Protein AF-A0A7Y3S2F4-F1 (afdb_monomer_lite)

Foldseek 3Di:
DDDPDPPDPQDPVLVVLLVVCVVVVHDPVVSVVVVVVVVVLCVQVVHDCVPDDPVSVVVVVVVCVVVVNDDD

Sequence (72 aa):
MASFQHDAPTTPLRQRMQEDMVMRGLGSHTRQDYIRHVRRFATFLGRAPDTATVEDIRRFQLHQHDNGVGPA

Organism: NCBI:txid1535242

Structure (mmCIF, N/CA/C/O backbone):
data_AF-A0A7Y3S2F4-F1
#
_entry.id   AF-A0A7Y3S2F4-F1
#
loop_
_atom_site.group_PDB
_atom_site.id
_atom_site.type_symbol
_atom_site.label_atom_id
_atom_site.label_alt_id
_atom_site.label_comp_id
_atom_site.label_asym_id
_atom_site.label_entity_id
_atom_site.label_seq_id
_atom_site.pdbx_PDB_ins_code
_atom_site.Cartn_x
_atom_site.Cartn_y
_atom_site.Cartn_z
_atom_site.occupancy
_atom_site.B_iso_or_equiv
_atom_site.auth_seq_id
_atom_site.auth_comp_id
_atom_site.auth_asym_id
_atom_site.auth_atom_id
_atom_site.pdbx_PDB_model_num
ATOM 1 N N . MET A 1 1 ? -1.806 1.051 -31.448 1.00 35.69 1 MET A N 1
ATOM 2 C CA .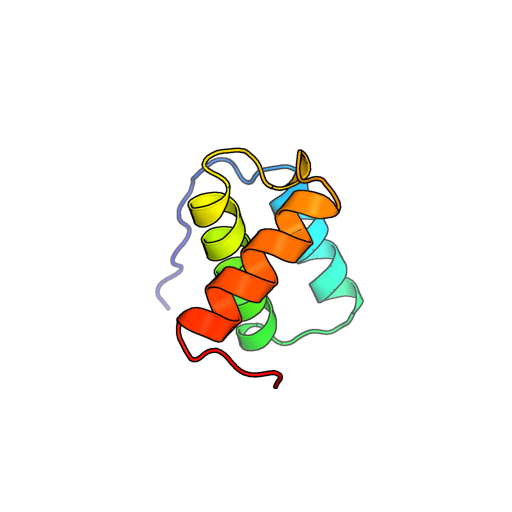 MET A 1 1 ? -1.529 0.534 -30.090 1.00 35.69 1 MET A CA 1
ATOM 3 C C . MET A 1 1 ? -2.428 1.289 -29.127 1.00 35.69 1 MET A C 1
ATOM 5 O O . MET A 1 1 ? -2.330 2.506 -29.079 1.00 35.69 1 MET A O 1
ATOM 9 N N . ALA A 1 2 ? -3.377 0.613 -28.479 1.00 37.12 2 ALA A N 1
ATOM 10 C CA . ALA A 1 2 ? -4.373 1.270 -27.635 1.00 37.12 2 ALA A CA 1
ATOM 11 C C . ALA A 1 2 ? -3.754 1.648 -26.281 1.00 37.12 2 ALA A C 1
ATOM 13 O O . ALA A 1 2 ? -3.518 0.793 -25.428 1.00 37.12 2 ALA A O 1
ATOM 14 N N . SER A 1 3 ? -3.459 2.934 -26.109 1.00 40.88 3 SER A N 1
ATOM 15 C CA . SER A 1 3 ? -3.069 3.519 -24.830 1.00 40.88 3 SER A CA 1
ATOM 16 C C . SER A 1 3 ? -4.294 3.578 -23.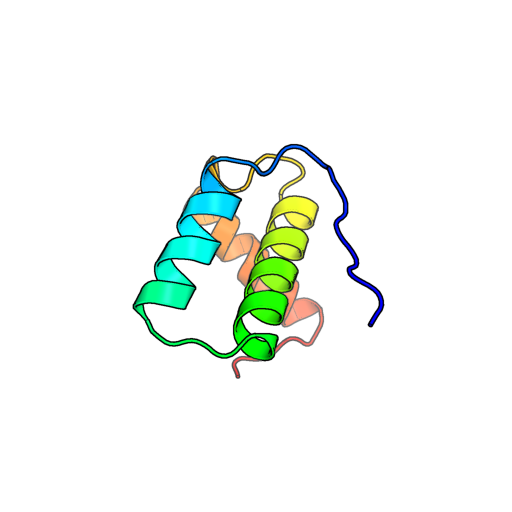920 1.00 40.88 3 SER A C 1
ATOM 18 O O . SER A 1 3 ? -5.155 4.435 -24.083 1.00 40.88 3 SER A O 1
ATOM 20 N N . PHE A 1 4 ? -4.385 2.672 -22.949 1.00 49.41 4 PHE A N 1
ATOM 21 C CA . PHE A 1 4 ? -5.366 2.777 -21.870 1.00 49.41 4 PHE A CA 1
ATOM 22 C C . PHE A 1 4 ? -4.866 3.777 -20.819 1.00 49.41 4 PHE A C 1
ATOM 24 O O . PHE A 1 4 ? -4.365 3.390 -19.762 1.00 49.41 4 PHE A O 1
ATOM 31 N N . GLN A 1 5 ? -4.982 5.073 -21.101 1.00 50.94 5 GLN A N 1
ATOM 32 C CA . GLN A 1 5 ? -4.896 6.097 -20.060 1.00 50.94 5 GLN A CA 1
ATOM 33 C C . GLN A 1 5 ? -6.286 6.246 -19.432 1.00 50.94 5 GLN A C 1
ATOM 35 O O . GLN A 1 5 ? -7.179 6.857 -20.002 1.00 50.94 5 GLN A O 1
ATOM 40 N N . HIS A 1 6 ? -6.485 5.631 -18.264 1.00 47.78 6 HIS A N 1
ATOM 41 C CA . HIS A 1 6 ? -7.565 6.032 -17.363 1.00 47.78 6 HIS A CA 1
ATOM 42 C C . HIS A 1 6 ? -7.091 7.275 -16.608 1.00 47.78 6 HIS A C 1
ATOM 44 O O . HIS A 1 6 ? -6.270 7.170 -15.695 1.00 47.78 6 HIS A O 1
ATOM 50 N N . ASP A 1 7 ? -7.605 8.427 -17.028 1.00 48.50 7 ASP A N 1
ATOM 51 C CA . ASP A 1 7 ? -7.372 9.763 -16.472 1.00 48.50 7 ASP A CA 1
ATOM 52 C C . ASP A 1 7 ? -8.164 9.958 -15.164 1.00 48.50 7 ASP A C 1
ATOM 54 O O . ASP A 1 7 ? -9.034 10.812 -15.024 1.00 48.50 7 ASP A O 1
ATOM 58 N N . ALA A 1 8 ? -7.934 9.069 -14.196 1.00 56.22 8 ALA A N 1
ATOM 59 C CA . ALA A 1 8 ? -8.236 9.389 -12.809 1.00 56.22 8 ALA A CA 1
ATOM 60 C C . ALA A 1 8 ? -7.014 10.127 -12.245 1.00 56.22 8 ALA A C 1
ATOM 62 O O . ALA A 1 8 ? -5.890 9.666 -12.496 1.00 56.22 8 ALA A O 1
ATOM 63 N N . PRO A 1 9 ? -7.194 11.210 -11.463 1.00 64.56 9 PRO A N 1
ATOM 64 C CA . PRO A 1 9 ? -6.089 11.887 -10.800 1.00 64.56 9 PRO A CA 1
ATOM 65 C C . PRO A 1 9 ? -5.203 10.855 -10.101 1.00 64.56 9 PRO A C 1
ATOM 67 O O . PRO A 1 9 ? -5.659 10.093 -9.243 1.00 64.56 9 PRO A O 1
ATOM 70 N N . THR A 1 10 ? -3.943 10.756 -10.525 1.00 75.50 10 THR A N 1
ATOM 71 C CA . THR A 1 10 ? -3.015 9.799 -9.922 1.00 75.50 10 THR A CA 1
ATOM 72 C C . THR A 1 10 ? -2.694 10.294 -8.518 1.00 75.50 10 THR A C 1
ATOM 74 O O . THR A 1 10 ? -2.217 11.410 -8.345 1.00 75.50 10 THR A O 1
ATOM 77 N N . THR A 1 11 ? -2.987 9.479 -7.502 1.00 87.81 11 THR A N 1
ATOM 78 C CA . THR A 1 11 ? -2.682 9.844 -6.114 1.00 87.81 11 THR A CA 1
ATOM 79 C C . THR A 1 11 ? -1.167 9.996 -5.923 1.00 87.81 11 THR A C 1
ATOM 81 O O . THR A 1 11 ? -0.404 9.261 -6.564 1.00 87.81 11 THR A O 1
ATOM 84 N N . PRO A 1 12 ? -0.698 10.863 -5.005 1.00 92.00 12 PRO A N 1
ATOM 85 C CA . PRO A 1 12 ? 0.736 11.026 -4.745 1.00 92.00 12 PRO A CA 1
ATOM 86 C C . PRO A 1 12 ? 1.446 9.711 -4.389 1.00 92.00 12 PRO A C 1
ATOM 88 O O . PRO A 1 12 ? 2.589 9.477 -4.775 1.00 92.00 12 PRO A O 1
ATOM 91 N N . LEU A 1 13 ? 0.767 8.801 -3.680 1.00 92.38 13 LEU A N 1
ATOM 92 C CA . LEU A 1 13 ? 1.301 7.468 -3.398 1.00 92.38 13 LEU A CA 1
ATOM 93 C C . LEU A 1 13 ? 1.474 6.629 -4.672 1.00 92.38 13 LEU A C 1
ATOM 95 O O . LEU A 1 13 ? 2.509 5.987 -4.836 1.00 92.38 13 LEU A O 1
ATOM 99 N N . ARG A 1 14 ? 0.493 6.642 -5.583 1.00 93.44 14 ARG A N 1
ATOM 100 C CA . ARG A 1 14 ? 0.577 5.886 -6.838 1.00 93.44 14 ARG A CA 1
ATOM 101 C C . ARG A 1 14 ? 1.704 6.404 -7.729 1.00 93.44 14 ARG A C 1
ATOM 103 O O . ARG A 1 14 ? 2.405 5.588 -8.317 1.00 93.44 14 ARG A O 1
ATOM 110 N N . GLN A 1 15 ? 1.887 7.722 -7.798 1.00 93.19 15 GLN A N 1
ATOM 111 C CA . GLN A 1 15 ? 2.974 8.330 -8.564 1.00 93.19 15 GLN A CA 1
ATOM 112 C C . GLN A 1 15 ? 4.344 7.883 -8.035 1.00 93.19 15 GLN A C 1
ATOM 114 O O . GLN A 1 15 ? 5.108 7.283 -8.789 1.00 93.19 15 GLN A O 1
ATOM 119 N N . ARG A 1 16 ? 4.603 8.062 -6.730 1.00 94.56 16 ARG A N 1
ATOM 120 C CA . ARG A 1 16 ? 5.865 7.633 -6.095 1.00 94.56 16 ARG A CA 1
ATOM 121 C C . ARG A 1 16 ? 6.149 6.152 -6.330 1.00 94.56 16 ARG A C 1
ATOM 123 O O . ARG A 1 16 ? 7.242 5.780 -6.731 1.00 94.56 16 ARG A O 1
ATOM 130 N N . MET A 1 17 ? 5.131 5.307 -6.176 1.00 94.44 17 MET A N 1
ATOM 131 C CA . MET A 1 17 ? 5.252 3.871 -6.422 1.00 94.44 17 MET A CA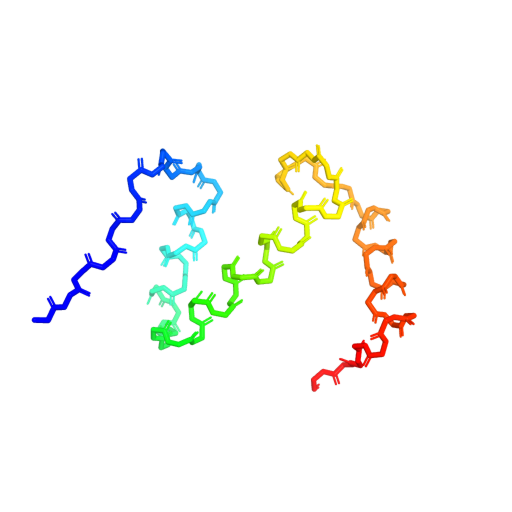 1
ATOM 132 C C . MET A 1 17 ? 5.656 3.556 -7.870 1.00 94.44 17 MET A C 1
ATOM 134 O O . MET A 1 17 ? 6.471 2.667 -8.095 1.00 94.44 17 MET A O 1
ATOM 138 N N . GLN A 1 18 ? 5.116 4.266 -8.863 1.00 94.06 18 GLN A N 1
ATOM 139 C CA . GLN A 1 18 ? 5.496 4.070 -10.265 1.00 94.06 18 GLN A CA 1
ATOM 140 C C . GLN A 1 18 ? 6.927 4.541 -10.547 1.00 94.06 18 GLN A C 1
ATOM 142 O O . GLN A 1 18 ? 7.659 3.839 -11.249 1.00 94.06 18 GLN A O 1
ATOM 147 N N . GLU A 1 19 ? 7.321 5.689 -9.998 1.00 95.25 19 GLU A N 1
ATOM 148 C CA . GLU A 1 19 ? 8.672 6.251 -10.115 1.00 95.25 19 GLU A CA 1
ATOM 149 C C . GLU A 1 19 ? 9.716 5.317 -9.487 1.00 95.25 19 GLU A C 1
ATOM 151 O O . GLU A 1 19 ? 10.677 4.933 -10.155 1.00 95.25 19 GLU A O 1
ATOM 156 N N . ASP A 1 20 ? 9.475 4.845 -8.261 1.00 97.12 20 ASP A N 1
ATOM 157 C CA . ASP A 1 20 ? 10.354 3.909 -7.551 1.00 97.12 20 ASP A CA 1
ATOM 158 C C . ASP A 1 20 ? 10.575 2.616 -8.335 1.00 97.12 20 ASP A C 1
ATOM 160 O O . ASP A 1 20 ? 11.687 2.090 -8.408 1.00 97.12 20 ASP A O 1
ATOM 164 N N . MET A 1 21 ? 9.523 2.087 -8.955 1.00 97.06 21 MET A N 1
ATOM 165 C CA . MET A 1 21 ? 9.639 0.869 -9.747 1.00 97.06 21 MET A CA 1
ATOM 166 C C . MET A 1 21 ? 10.410 1.071 -11.046 1.00 97.06 21 MET A C 1
ATOM 168 O O . MET A 1 21 ? 11.102 0.152 -11.480 1.00 97.06 21 MET A O 1
ATOM 172 N N . VAL A 1 22 ? 10.285 2.244 -11.672 1.00 95.94 22 VAL A N 1
ATOM 173 C CA . VAL A 1 22 ? 11.097 2.607 -12.841 1.00 95.94 22 VAL A CA 1
ATOM 174 C C . VAL A 1 22 ? 12.561 2.715 -12.438 1.00 95.94 22 VAL A C 1
ATOM 176 O O . VAL A 1 22 ? 13.404 2.110 -13.095 1.00 95.94 22 VAL A O 1
ATOM 179 N N . MET A 1 23 ? 12.857 3.398 -11.329 1.00 97.06 23 MET A N 1
ATOM 180 C CA . MET A 1 23 ? 14.221 3.525 -10.803 1.00 97.06 23 MET A CA 1
ATOM 181 C C . MET A 1 23 ? 14.845 2.164 -10.465 1.00 97.06 23 MET A C 1
ATOM 183 O O . MET A 1 23 ? 16.039 1.966 -10.666 1.00 97.06 23 MET A O 1
ATOM 187 N N . ARG A 1 24 ? 14.038 1.194 -10.016 1.00 97.31 24 ARG A N 1
ATOM 188 C CA . ARG A 1 24 ? 14.465 -0.193 -9.752 1.00 97.31 24 ARG A CA 1
ATOM 189 C C . ARG A 1 24 ? 14.521 -1.090 -10.996 1.00 97.31 24 ARG A C 1
ATOM 191 O O . ARG A 1 24 ? 14.823 -2.272 -10.865 1.00 97.31 24 ARG A O 1
ATOM 198 N N . GLY A 1 25 ? 14.197 -0.574 -12.182 1.00 96.88 25 GLY A N 1
ATOM 199 C CA . GLY A 1 25 ? 14.227 -1.343 -13.429 1.00 96.88 25 GLY A CA 1
ATOM 200 C C . GLY A 1 25 ? 13.128 -2.406 -13.556 1.00 96.88 25 GLY A C 1
ATOM 201 O O . GLY A 1 25 ? 13.295 -3.366 -14.307 1.00 96.88 25 GLY A O 1
ATOM 202 N N . LEU A 1 26 ? 12.001 -2.275 -12.844 1.00 95.75 26 LEU A N 1
ATOM 203 C CA . LEU A 1 26 ? 10.923 -3.264 -12.925 1.00 95.75 26 LEU A CA 1
ATOM 204 C C . LEU A 1 26 ? 10.190 -3.198 -14.273 1.00 95.75 26 LEU A C 1
ATOM 206 O O . LEU A 1 26 ? 9.750 -2.137 -14.734 1.00 95.75 26 LEU A O 1
ATOM 210 N N . GLY A 1 27 ? 9.977 -4.372 -14.871 1.00 94.94 27 GLY A N 1
ATOM 211 C CA . GLY A 1 27 ? 9.222 -4.528 -16.112 1.00 94.94 27 GLY A CA 1
ATOM 212 C C . GLY A 1 27 ? 7.791 -3.985 -16.016 1.00 94.94 27 GLY A C 1
ATOM 213 O O . GLY A 1 27 ? 7.208 -3.865 -14.938 1.00 94.94 27 GLY A O 1
ATOM 214 N N . SER A 1 28 ? 7.193 -3.639 -17.160 1.00 93.69 28 SER A N 1
ATOM 215 C CA . SER A 1 28 ? 5.822 -3.100 -17.223 1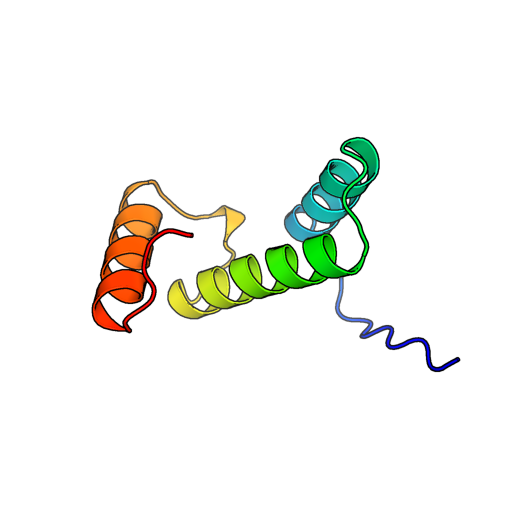.00 93.69 28 SER A CA 1
ATOM 216 C C . SER A 1 28 ? 4.785 -4.025 -16.579 1.00 93.69 28 SER A C 1
ATOM 218 O O . SER A 1 28 ? 3.921 -3.539 -15.853 1.00 93.69 28 SER A O 1
ATOM 220 N N . HIS A 1 29 ? 4.900 -5.337 -16.794 1.00 94.88 29 HIS A N 1
ATOM 221 C CA . HIS A 1 29 ? 3.997 -6.328 -16.213 1.00 94.88 29 HIS A CA 1
ATOM 222 C C . HIS A 1 29 ? 4.076 -6.339 -14.680 1.00 94.88 29 HIS A C 1
ATOM 224 O O . HIS A 1 29 ? 3.068 -6.141 -14.009 1.00 94.88 29 HIS A O 1
ATOM 230 N N . THR A 1 30 ? 5.287 -6.432 -14.124 1.00 94.38 30 THR A N 1
ATOM 231 C CA . THR A 1 30 ? 5.524 -6.371 -12.675 1.00 94.38 30 THR A CA 1
ATOM 232 C C . THR A 1 30 ? 4.986 -5.077 -12.065 1.00 94.38 30 THR A C 1
ATOM 234 O O . THR A 1 30 ? 4.318 -5.105 -11.034 1.00 94.38 30 THR A O 1
ATOM 237 N N . ARG A 1 31 ? 5.203 -3.931 -12.725 1.00 95.44 31 ARG A N 1
ATOM 238 C CA . ARG A 1 31 ? 4.660 -2.640 -12.275 1.00 95.44 31 ARG A CA 1
ATOM 239 C C . ARG A 1 31 ? 3.135 -2.646 -12.209 1.00 95.44 31 ARG A C 1
ATOM 241 O O . ARG A 1 31 ? 2.559 -2.199 -11.219 1.00 95.44 31 ARG A O 1
ATOM 248 N N . GLN A 1 32 ? 2.474 -3.152 -13.248 1.00 94.56 32 GLN A N 1
ATOM 249 C CA . GLN A 1 32 ? 1.012 -3.253 -13.286 1.00 94.56 32 GLN A CA 1
ATOM 250 C C . GLN A 1 32 ? 0.481 -4.175 -12.187 1.00 94.56 32 GLN A C 1
ATOM 252 O O . GLN A 1 3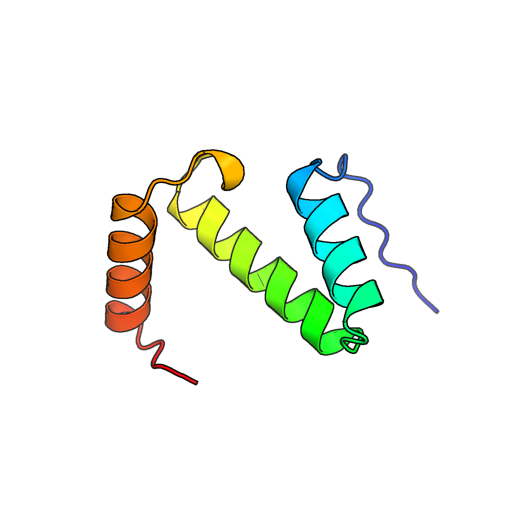2 ? -0.493 -3.826 -11.515 1.00 94.56 32 GLN A O 1
ATOM 257 N N . ASP A 1 33 ? 1.151 -5.300 -11.961 1.00 95.19 33 ASP A N 1
ATOM 258 C CA . ASP A 1 33 ? 0.780 -6.262 -10.932 1.00 95.19 33 ASP A CA 1
ATOM 259 C C . ASP A 1 33 ? 0.889 -5.664 -9.531 1.00 95.19 33 ASP A C 1
ATOM 261 O O . ASP A 1 33 ? -0.060 -5.746 -8.750 1.00 95.19 33 ASP A O 1
ATOM 265 N N . TYR A 1 34 ? 1.971 -4.951 -9.223 1.00 94.69 34 TYR A N 1
ATOM 266 C CA . TYR A 1 34 ? 2.098 -4.291 -7.927 1.00 94.69 34 TYR A CA 1
ATOM 267 C C . TYR A 1 34 ? 1.021 -3.213 -7.718 1.00 94.69 34 TYR A C 1
ATOM 269 O O . TYR A 1 34 ? 0.419 -3.145 -6.644 1.00 94.69 34 TYR A O 1
ATOM 277 N N . ILE A 1 35 ? 0.714 -2.399 -8.738 1.00 94.06 35 ILE A N 1
ATOM 278 C CA . ILE A 1 35 ? -0.390 -1.424 -8.660 1.00 94.06 35 ILE A CA 1
ATOM 279 C C . ILE A 1 35 ? -1.727 -2.136 -8.408 1.00 94.06 35 ILE A C 1
ATOM 281 O O . ILE A 1 35 ? -2.541 -1.660 -7.613 1.00 94.06 35 ILE A O 1
ATOM 285 N N . ARG A 1 36 ? -1.963 -3.286 -9.052 1.00 94.00 36 ARG A N 1
ATOM 286 C CA . ARG A 1 36 ? -3.153 -4.117 -8.823 1.00 94.00 36 ARG A CA 1
ATOM 287 C C . ARG A 1 36 ? -3.217 -4.616 -7.377 1.00 94.00 36 ARG A C 1
ATOM 289 O O . ARG A 1 36 ? -4.290 -4.556 -6.779 1.00 94.00 36 ARG A O 1
ATOM 296 N N . HIS A 1 37 ? -2.099 -5.050 -6.797 1.00 94.62 37 HIS A N 1
ATOM 297 C CA . HIS A 1 37 ? -2.043 -5.471 -5.394 1.00 94.62 37 HIS A CA 1
ATOM 298 C C . HIS A 1 37 ? -2.372 -4.326 -4.429 1.00 94.62 37 HIS A C 1
ATOM 300 O O . HIS A 1 37 ? -3.218 -4.498 -3.552 1.00 94.62 37 HIS A O 1
ATOM 306 N N . VAL A 1 38 ? -1.807 -3.132 -4.631 1.00 94.62 38 V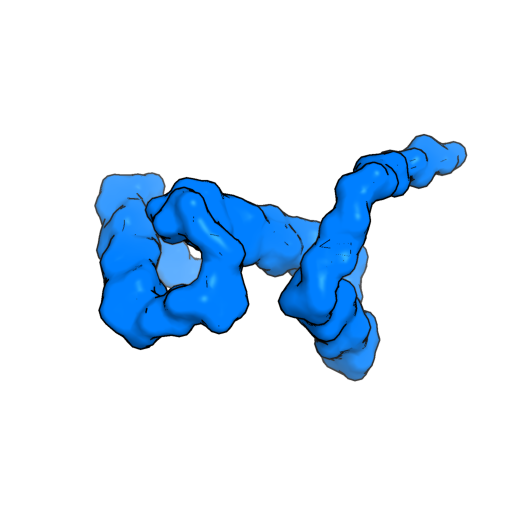AL A N 1
ATOM 307 C CA . VAL A 1 38 ? -2.117 -1.968 -3.780 1.00 94.62 38 VAL A CA 1
ATOM 308 C C . VAL A 1 38 ? -3.569 -1.512 -3.936 1.00 94.62 38 VAL A C 1
ATOM 310 O O . VAL A 1 38 ? -4.195 -1.129 -2.950 1.00 94.62 38 VAL A O 1
ATOM 313 N N . ARG A 1 39 ? -4.163 -1.623 -5.133 1.00 94.50 39 ARG A N 1
ATOM 314 C CA . ARG A 1 39 ? -5.605 -1.376 -5.322 1.00 94.50 39 ARG A CA 1
ATOM 315 C C . ARG A 1 39 ? -6.477 -2.354 -4.534 1.00 94.50 39 ARG A C 1
ATOM 317 O O . ARG A 1 39 ? -7.462 -1.926 -3.936 1.00 94.50 39 ARG A O 1
ATOM 324 N N . ARG A 1 40 ? -6.123 -3.644 -4.501 1.00 95.06 40 ARG A N 1
ATOM 325 C CA . ARG A 1 40 ? -6.832 -4.640 -3.676 1.00 95.06 40 ARG A CA 1
ATOM 326 C C . ARG A 1 40 ? -6.723 -4.305 -2.192 1.00 95.06 40 ARG A C 1
ATOM 328 O O . ARG A 1 40 ? -7.732 -4.327 -1.500 1.00 95.06 40 ARG A O 1
ATOM 335 N N . PHE A 1 41 ? -5.537 -3.909 -1.735 1.00 96.31 41 PHE A N 1
ATOM 336 C CA . PHE A 1 41 ? -5.339 -3.479 -0.353 1.00 96.31 41 PHE A CA 1
ATOM 337 C C . PHE A 1 41 ? -6.174 -2.238 -0.000 1.00 96.31 41 PHE A C 1
ATOM 339 O O . PHE A 1 41 ? -6.882 -2.243 0.999 1.00 96.31 41 PHE A O 1
ATOM 346 N N . ALA A 1 42 ? -6.182 -1.209 -0.853 1.00 95.88 42 ALA A N 1
ATOM 347 C CA . ALA A 1 42 ? -7.024 -0.026 -0.659 1.00 95.88 42 ALA A CA 1
ATOM 348 C C . ALA A 1 42 ? -8.525 -0.372 -0.617 1.00 95.88 42 ALA A C 1
ATOM 350 O O . ALA A 1 42 ? -9.272 0.195 0.175 1.00 95.88 42 ALA A O 1
ATOM 351 N N . THR A 1 43 ? -8.953 -1.333 -1.443 1.00 96.12 43 THR A N 1
ATOM 352 C CA . THR A 1 43 ? -10.337 -1.835 -1.446 1.00 96.12 43 THR A CA 1
ATOM 353 C C . THR A 1 43 ? -10.676 -2.524 -0.126 1.00 96.12 43 THR A C 1
ATOM 355 O O . THR A 1 43 ? -11.715 -2.232 0.454 1.00 96.12 43 THR A O 1
ATOM 358 N N . PHE A 1 44 ? -9.786 -3.384 0.379 1.00 96.69 44 PHE A N 1
ATOM 359 C CA . PHE A 1 44 ? -9.936 -4.033 1.685 1.00 96.69 44 PHE A CA 1
ATOM 360 C C . PHE A 1 44 ? -10.002 -3.018 2.837 1.00 96.69 44 PHE A C 1
ATOM 362 O O . PHE A 1 44 ? -10.814 -3.162 3.744 1.00 96.69 44 PHE A O 1
ATOM 369 N N . LEU A 1 45 ? -9.173 -1.972 2.785 1.00 96.88 45 LEU A N 1
ATOM 370 C CA . LEU A 1 45 ? -9.136 -0.916 3.798 1.00 96.88 45 LEU A CA 1
ATOM 371 C C . LEU A 1 45 ? -10.376 -0.013 3.800 1.00 96.88 45 LEU A C 1
ATOM 373 O O . LEU A 1 45 ? -10.672 0.599 4.824 1.00 96.88 45 LEU A O 1
ATOM 377 N N . GLY A 1 46 ? -11.034 0.165 2.649 1.00 96.50 46 GLY A N 1
ATOM 378 C CA . GLY A 1 46 ? -12.107 1.151 2.470 1.00 96.50 46 GLY A CA 1
ATOM 379 C C . GLY A 1 46 ? -11.649 2.615 2.574 1.00 96.50 46 GLY A C 1
ATOM 380 O O . GLY A 1 46 ? -12.478 3.518 2.645 1.00 96.50 46 GLY A O 1
ATOM 381 N N . ARG A 1 47 ? -10.334 2.868 2.597 1.00 94.75 47 ARG A N 1
ATOM 382 C CA . ARG A 1 47 ? -9.716 4.198 2.725 1.00 94.75 47 ARG A CA 1
ATOM 383 C C . ARG A 1 47 ? -8.380 4.262 1.988 1.00 94.75 47 ARG A C 1
ATOM 385 O O . ARG A 1 47 ? -7.875 3.253 1.496 1.00 94.75 47 ARG A O 1
ATOM 392 N N . ALA A 1 48 ? -7.810 5.462 1.902 1.00 93.19 48 ALA A N 1
ATOM 393 C CA . ALA A 1 48 ? -6.545 5.681 1.213 1.00 93.19 48 ALA A CA 1
ATOM 394 C C . ALA A 1 48 ? -5.407 4.849 1.862 1.00 93.19 48 ALA A C 1
ATOM 396 O O . ALA A 1 48 ? -5.252 4.880 3.089 1.00 93.19 48 ALA A O 1
ATOM 397 N N . PRO A 1 49 ? -4.634 4.066 1.081 1.00 94.38 49 PRO A N 1
ATOM 398 C CA . PRO A 1 49 ? -3.684 3.088 1.626 1.00 94.38 49 PRO A CA 1
ATOM 399 C C . PRO A 1 49 ? -2.433 3.715 2.258 1.00 94.38 49 PRO A C 1
ATOM 401 O O . PRO A 1 49 ? -1.716 3.039 2.986 1.00 94.38 49 PRO A O 1
ATOM 404 N N . ASP A 1 50 ? -2.185 5.003 2.033 1.00 93.44 50 ASP A N 1
ATOM 405 C CA . ASP A 1 50 ? -1.188 5.804 2.753 1.00 93.44 50 ASP A CA 1
ATOM 406 C C . ASP A 1 50 ? -1.566 6.068 4.220 1.00 93.44 50 ASP A C 1
ATOM 408 O O . ASP A 1 50 ? -0.714 6.476 5.004 1.00 93.44 50 ASP A O 1
ATOM 412 N N . THR A 1 51 ? -2.813 5.793 4.613 1.00 95.12 51 THR A N 1
ATOM 413 C CA . THR A 1 51 ? -3.284 5.892 6.005 1.00 95.12 51 THR A CA 1
ATOM 414 C C . THR A 1 51 ? -3.239 4.559 6.765 1.00 95.12 51 THR A C 1
ATOM 416 O O . THR A 1 51 ? -3.702 4.482 7.909 1.00 95.12 51 THR A O 1
ATOM 419 N N . ALA A 1 52 ? -2.730 3.497 6.132 1.00 96.75 52 ALA A N 1
ATOM 420 C CA . ALA A 1 52 ? -2.675 2.160 6.707 1.00 96.75 52 ALA A CA 1
ATOM 421 C C . ALA A 1 52 ? -1.751 2.094 7.931 1.00 96.75 52 ALA A C 1
ATOM 423 O O . ALA A 1 52 ? -0.659 2.659 7.949 1.00 96.75 52 ALA A O 1
ATOM 424 N N . THR A 1 53 ? -2.182 1.348 8.942 1.00 97.62 53 THR A N 1
ATOM 425 C CA . THR A 1 53 ? -1.381 1.015 10.123 1.00 97.62 53 THR A CA 1
ATOM 426 C C . THR A 1 53 ? -0.771 -0.381 9.991 1.00 97.62 53 THR A C 1
ATOM 428 O O . THR A 1 53 ? -1.169 -1.176 9.138 1.00 97.62 53 THR A O 1
ATOM 431 N N . VAL A 1 54 ? 0.171 -0.720 10.874 1.00 97.38 54 VAL A N 1
ATOM 432 C CA . VAL A 1 54 ? 0.747 -2.077 10.943 1.00 97.38 54 VAL A CA 1
ATOM 433 C C . VAL A 1 54 ? -0.334 -3.135 11.187 1.00 97.38 54 VAL A C 1
ATOM 435 O O . VAL A 1 54 ? -0.301 -4.212 10.595 1.00 97.38 54 VAL A O 1
ATOM 438 N N . GLU A 1 55 ? -1.325 -2.814 12.017 1.00 98.31 55 GLU A N 1
ATOM 439 C CA . GLU A 1 55 ? -2.434 -3.719 12.312 1.00 98.31 55 GLU A CA 1
ATOM 440 C C . GLU A 1 55 ? -3.325 -3.953 11.081 1.00 98.31 55 GLU A C 1
ATOM 442 O O . GLU A 1 55 ? -3.772 -5.074 10.841 1.00 98.31 55 GLU A O 1
ATOM 447 N N . ASP A 1 56 ? -3.516 -2.942 10.231 1.00 98.12 56 ASP A N 1
ATOM 448 C CA . ASP A 1 56 ? -4.251 -3.125 8.977 1.00 98.12 56 ASP A CA 1
ATOM 449 C C . ASP A 1 56 ? -3.522 -4.066 8.005 1.00 98.12 56 ASP A C 1
ATOM 451 O O . ASP A 1 56 ? -4.158 -4.873 7.322 1.00 98.12 56 ASP A O 1
ATOM 455 N N . ILE A 1 57 ? -2.186 -3.999 7.965 1.00 96.12 57 ILE A N 1
ATOM 456 C CA . ILE A 1 57 ? -1.360 -4.909 7.160 1.00 96.12 57 ILE A CA 1
ATOM 457 C C . ILE A 1 57 ? -1.535 -6.346 7.656 1.00 96.12 57 ILE A C 1
ATOM 459 O O . ILE A 1 57 ? -1.762 -7.247 6.848 1.00 96.12 57 ILE A O 1
ATOM 463 N N . ARG A 1 58 ? -1.492 -6.560 8.977 1.00 96.69 58 ARG A N 1
ATOM 464 C CA . ARG A 1 58 ? -1.712 -7.881 9.582 1.00 96.69 58 ARG A CA 1
ATOM 465 C C . ARG A 1 58 ? -3.080 -8.451 9.204 1.00 96.69 58 ARG A C 1
ATOM 467 O O . ARG A 1 58 ? -3.168 -9.598 8.772 1.00 96.69 58 ARG A O 1
ATOM 474 N N . ARG A 1 59 ? -4.146 -7.656 9.329 1.00 97.56 59 ARG A N 1
ATOM 475 C CA . ARG A 1 59 ? -5.508 -8.084 8.959 1.00 97.56 59 ARG A CA 1
ATOM 476 C C . ARG A 1 59 ? -5.622 -8.417 7.480 1.00 97.56 59 ARG A C 1
ATOM 478 O O . ARG A 1 59 ? -6.265 -9.400 7.130 1.00 97.56 59 ARG A O 1
ATOM 485 N N . PHE A 1 60 ? -4.975 -7.636 6.619 1.00 96.56 60 PHE A N 1
ATOM 486 C CA . PHE A 1 60 ? -4.960 -7.923 5.191 1.00 96.56 60 PHE A CA 1
ATOM 487 C C . PHE A 1 60 ? -4.216 -9.224 4.870 1.00 96.56 60 PHE A C 1
ATOM 489 O O . PHE A 1 60 ? -4.684 -10.000 4.045 1.00 96.56 60 PHE A O 1
ATOM 496 N N . GLN A 1 61 ? -3.098 -9.507 5.541 1.00 94.75 61 GLN A N 1
ATOM 497 C CA . GLN A 1 61 ? -2.376 -10.774 5.380 1.00 94.75 61 GLN A CA 1
ATOM 498 C C . GLN A 1 61 ? -3.215 -11.982 5.820 1.00 94.75 61 GLN A C 1
ATOM 500 O O . GLN A 1 61 ? -3.234 -12.988 5.115 1.00 94.75 61 GLN A O 1
ATOM 505 N N . LEU A 1 62 ? -3.950 -11.871 6.932 1.00 96.25 62 LEU A N 1
ATOM 506 C CA . LEU A 1 62 ? -4.896 -12.906 7.368 1.00 96.25 62 LEU A CA 1
ATOM 507 C C . LEU A 1 62 ? -6.025 -13.097 6.349 1.00 96.25 62 LEU A C 1
ATOM 509 O O . LEU A 1 62 ? -6.278 -14.215 5.917 1.00 96.25 62 LEU A O 1
ATOM 513 N N . HIS A 1 63 ? -6.631 -12.003 5.878 1.00 95.00 63 HIS A N 1
ATOM 514 C CA . HIS A 1 63 ? -7.648 -12.054 4.828 1.00 95.00 63 HIS A CA 1
ATOM 515 C C . HIS A 1 63 ? -7.130 -12.744 3.557 1.00 95.00 63 HIS A C 1
ATOM 517 O O . HIS A 1 63 ? -7.826 -13.564 2.968 1.00 95.00 63 HIS A O 1
ATOM 523 N N . GLN A 1 64 ? -5.903 -12.442 3.134 1.00 94.38 64 GLN A N 1
ATOM 524 C CA . GLN A 1 64 ? -5.274 -13.074 1.975 1.00 94.38 64 GLN A CA 1
ATOM 525 C C . GLN A 1 64 ? -5.101 -14.585 2.181 1.00 94.38 64 GLN A C 1
ATOM 527 O O . GLN A 1 64 ? -5.472 -15.356 1.296 1.00 94.38 64 GLN A O 1
ATOM 532 N N . HIS A 1 65 ? -4.616 -15.001 3.353 1.00 93.44 65 HIS A N 1
ATOM 533 C CA . HIS A 1 65 ? -4.475 -16.411 3.717 1.00 93.44 65 HIS A CA 1
ATOM 534 C C . HIS A 1 65 ? -5.822 -17.151 3.681 1.00 93.44 65 HIS A C 1
ATOM 536 O O . HIS A 1 65 ? -5.932 -18.197 3.043 1.00 93.44 65 HIS A O 1
ATOM 542 N N . ASP A 1 66 ? -6.866 -16.577 4.284 1.00 93.88 66 ASP A N 1
ATOM 543 C CA . ASP A 1 66 ? -8.206 -17.178 4.329 1.00 93.88 66 ASP A CA 1
ATOM 544 C C . ASP A 1 66 ? -8.852 -17.293 2.937 1.00 93.88 66 ASP A C 1
ATOM 546 O O . ASP A 1 66 ? -9.669 -18.178 2.694 1.00 93.88 66 ASP A O 1
ATOM 550 N N . ASN A 1 67 ? -8.449 -16.435 1.994 1.00 91.94 67 ASN A N 1
ATOM 551 C CA . ASN A 1 67 ? -8.871 -16.487 0.591 1.00 91.94 67 ASN A CA 1
ATOM 552 C C . ASN A 1 67 ? -7.947 -17.348 -0.293 1.00 91.94 67 ASN A C 1
ATOM 554 O O . ASN A 1 67 ? -8.018 -17.274 -1.521 1.00 91.94 67 ASN A O 1
ATOM 558 N N . GLY A 1 68 ? -7.073 -18.160 0.308 1.00 89.44 68 GLY A N 1
ATOM 559 C CA . GLY A 1 68 ? -6.198 -19.093 -0.404 1.00 89.44 68 GLY A CA 1
ATOM 560 C C . GLY A 1 68 ? -5.013 -18.436 -1.114 1.00 89.44 68 GLY A C 1
ATOM 561 O O . GLY A 1 68 ? -4.375 -19.066 -1.957 1.00 89.44 68 GLY A O 1
ATOM 562 N N . VAL A 1 69 ? -4.696 -17.177 -0.798 1.00 83.06 69 VAL A N 1
ATOM 563 C CA . VAL A 1 69 ? -3.491 -16.515 -1.303 1.00 83.06 69 VAL A CA 1
ATOM 564 C C . VAL A 1 69 ? -2.324 -16.854 -0.378 1.00 83.06 69 VAL A C 1
ATOM 566 O O . VAL A 1 69 ? -2.186 -16.289 0.706 1.00 83.06 69 VAL A O 1
ATOM 569 N N . GLY A 1 70 ? -1.487 -17.793 -0.816 1.00 70.94 70 GLY A N 1
ATOM 570 C CA . GLY A 1 70 ? -0.245 -18.160 -0.138 1.00 70.94 70 GLY A CA 1
ATOM 571 C C . GLY A 1 70 ? 0.914 -17.194 -0.427 1.00 70.94 70 GLY A C 1
ATOM 572 O O . GLY A 1 70 ? 0.809 -16.346 -1.320 1.00 70.94 70 GLY A O 1
ATOM 573 N N . PRO A 1 71 ? 2.028 -17.308 0.319 1.00 68.06 71 PRO A N 1
ATOM 574 C CA . PRO A 1 71 ? 3.276 -16.646 -0.046 1.00 68.06 71 PRO A CA 1
ATOM 575 C C . PRO A 1 71 ? 3.714 -17.085 -1.452 1.00 68.06 71 PRO A C 1
ATOM 577 O O . PRO A 1 71 ? 3.508 -18.239 -1.832 1.00 68.06 71 PRO A O 1
ATOM 580 N N . ALA A 1 72 ? 4.268 -16.140 -2.214 1.00 61.25 72 ALA A N 1
ATOM 581 C CA . ALA A 1 72 ? 4.875 -16.407 -3.517 1.00 61.25 72 ALA A CA 1
ATOM 582 C C . ALA A 1 72 ? 6.190 -17.182 -3.377 1.00 61.25 72 ALA A C 1
ATOM 584 O O . ALA A 1 72 ? 6.882 -16.973 -2.352 1.00 61.25 72 ALA A O 1
#

Secondary structure (DSSP, 8-state):
-------SPPPHHHHHHHHHHHHTT--HHHHHHHHHHHHHHHHHHTS-GGG--HHHHHHHHHHHHHTT----

InterPro domains:
  IPR004107 Integrase, SAM-like, N-terminal [PF13495] (13-63)
  IPR010998 Integrase/recombinase, N-terminal [G3DSA:1.10.150.130] (10-72)
  IPR044068 Core-binding (CB) domain [PS51900] (8-72)

pLDDT: mean 87.53, std 16.59, range [35.69, 98.31]

Radius of gyration: 13.87 Å; chains: 1; bounding box: 27×31×42 Å